Protein AF-A0A919QB75-F1 (afdb_monomer_lite)

Secondary structure (DSSP, 8-state):
-PPPP---SS-BS---GGGGG---EE--SSS-EEEEEETTTEEEEEEE-TT-EES-TT-TTT--TT---EEEE-SSS--TTS-B--

Sequence (86 aa):
MPGQNYLYYDSTPNLGGPGDEASSVFNDTEDAWVLYDDSGYRDRRYCIRSGQYIGDLHHPAWKFGDKISSVLRLNTRSCAGYPTFN

Organism: NCBI:txid1070424

Foldseek 3Di:
DPDDDDDDDAWDQFPPQVQQADQKDFACDQWKKKFDLHGRRDDAIAIDAHGDIDRGCCPPVRNRGRRGGIMHTDPHRDPPPGHHDD

Structure (mmCIF, N/CA/C/O backbone):
data_AF-A0A919QB75-F1
#
_entry.id   AF-A0A919QB75-F1
#
loop_
_atom_site.group_PDB
_atom_site.id
_atom_site.type_symbol
_atom_site.label_atom_id
_atom_site.label_alt_id
_atom_site.label_comp_id
_atom_site.label_asym_id
_atom_site.label_entity_id
_atom_site.label_seq_id
_atom_site.pdbx_PDB_ins_code
_atom_site.Cartn_x
_atom_site.Cartn_y
_atom_site.Cartn_z
_atom_site.occupancy
_atom_site.B_iso_or_equiv
_atom_site.auth_seq_id
_atom_site.auth_comp_id
_atom_site.auth_asym_id
_atom_site.auth_atom_id
_atom_site.pdbx_PDB_model_num
ATOM 1 N N . MET A 1 1 ? 22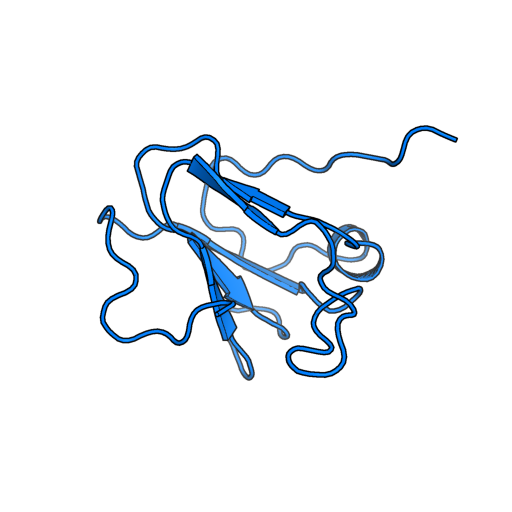.777 2.084 -10.214 1.00 38.59 1 MET A N 1
ATOM 2 C CA . MET A 1 1 ? 22.735 2.438 -8.781 1.00 38.59 1 MET A CA 1
ATOM 3 C C . MET A 1 1 ? 21.712 1.514 -8.146 1.00 38.59 1 MET A C 1
ATOM 5 O O . MET A 1 1 ? 20.615 1.464 -8.692 1.00 38.59 1 MET A O 1
ATOM 9 N N . PRO A 1 2 ? 22.037 0.719 -7.117 1.00 60.72 2 PRO A N 1
ATOM 10 C CA . PRO A 1 2 ? 20.982 0.055 -6.359 1.00 60.72 2 PRO A CA 1
ATOM 11 C C . PRO A 1 2 ? 20.117 1.145 -5.704 1.00 60.72 2 PRO A C 1
ATOM 13 O O . PRO A 1 2 ? 20.663 2.134 -5.214 1.00 60.72 2 PRO A O 1
ATOM 16 N N . GLY A 1 3 ? 18.791 1.021 -5.795 1.00 73.25 3 GLY A N 1
ATOM 17 C CA . GLY A 1 3 ? 17.857 1.981 -5.199 1.00 73.25 3 GLY A CA 1
ATOM 18 C C . GLY A 1 3 ? 17.922 1.968 -3.669 1.00 73.25 3 GLY A C 1
ATOM 19 O O . GLY A 1 3 ? 18.387 0.994 -3.072 1.00 73.25 3 GLY A O 1
ATOM 20 N N . GLN A 1 4 ? 17.475 3.052 -3.035 1.00 85.25 4 GLN A N 1
ATOM 21 C CA . GLN A 1 4 ? 17.338 3.112 -1.584 1.00 85.25 4 GLN A CA 1
ATOM 22 C C . GLN A 1 4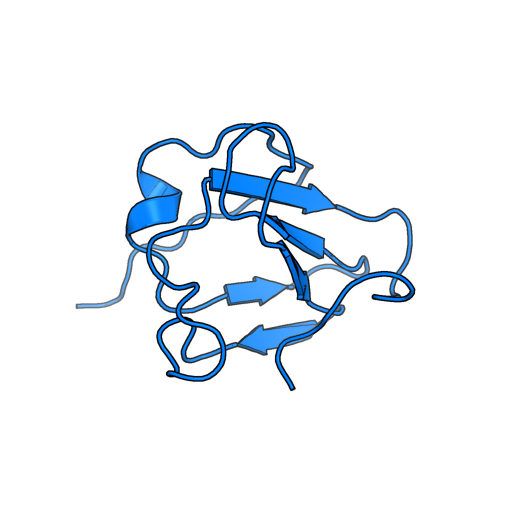 ? 16.053 2.398 -1.153 1.00 85.25 4 GLN A C 1
ATOM 24 O O . GLN A 1 4 ? 14.982 2.655 -1.694 1.00 85.25 4 GLN A O 1
ATOM 29 N N . ASN A 1 5 ? 16.165 1.505 -0.169 1.00 88.19 5 ASN A N 1
ATOM 30 C CA . ASN A 1 5 ? 15.017 0.803 0.398 1.00 88.19 5 ASN A CA 1
ATOM 31 C C . ASN A 1 5 ? 14.610 1.456 1.720 1.00 88.19 5 ASN A C 1
ATOM 33 O O . ASN A 1 5 ? 15.447 1.642 2.606 1.00 88.19 5 ASN A O 1
ATOM 37 N N . TYR A 1 6 ? 13.317 1.731 1.869 1.00 89.25 6 TYR A N 1
ATOM 38 C CA . TYR A 1 6 ? 12.715 2.208 3.111 1.00 89.25 6 TYR A CA 1
ATOM 39 C C . TYR A 1 6 ? 11.829 1.109 3.692 1.00 89.25 6 TYR A C 1
ATOM 41 O O . TYR A 1 6 ? 10.965 0.569 3.003 1.00 89.25 6 TYR A O 1
ATOM 49 N N . LEU A 1 7 ? 12.081 0.750 4.951 1.00 91.75 7 LEU A N 1
ATOM 50 C CA . LEU A 1 7 ? 11.390 -0.341 5.636 1.00 91.75 7 LEU A CA 1
ATOM 51 C C . LEU A 1 7 ? 10.423 0.223 6.674 1.00 91.75 7 LEU A C 1
ATOM 53 O O . LEU A 1 7 ? 10.804 1.066 7.487 1.00 91.75 7 LEU A O 1
ATOM 57 N N . TYR A 1 8 ? 9.199 -0.297 6.675 1.00 92.31 8 TYR A N 1
ATOM 58 C CA . TYR A 1 8 ? 8.152 0.053 7.628 1.00 92.31 8 TYR A CA 1
ATOM 59 C C . TYR A 1 8 ? 7.617 -1.223 8.277 1.00 92.31 8 TYR A C 1
ATOM 61 O O . TYR A 1 8 ? 7.249 -2.167 7.583 1.00 92.31 8 TYR A O 1
ATOM 69 N N . TYR A 1 9 ? 7.592 -1.249 9.611 1.00 92.69 9 TYR A N 1
ATOM 70 C CA . TYR A 1 9 ? 7.133 -2.405 10.397 1.00 92.69 9 TYR A CA 1
ATOM 71 C C . TYR A 1 9 ? 5.723 -2.209 10.969 1.00 92.69 9 TYR A C 1
ATOM 73 O O . TYR A 1 9 ? 5.014 -3.184 11.224 1.00 92.69 9 TYR A O 1
ATOM 81 N N . ASP A 1 10 ? 5.305 -0.947 11.098 1.00 94.69 10 ASP A N 1
ATOM 82 C CA . ASP A 1 10 ? 3.997 -0.532 11.594 1.00 94.69 10 ASP A CA 1
ATOM 83 C C . ASP A 1 10 ? 3.384 0.571 10.723 1.00 94.69 10 ASP A C 1
ATOM 85 O O . ASP A 1 10 ? 4.054 1.207 9.898 1.00 94.69 10 ASP A O 1
ATOM 89 N N . SER A 1 11 ? 2.086 0.803 10.925 1.00 96.50 11 SER A N 1
ATOM 90 C CA . SER A 1 11 ? 1.343 1.877 10.271 1.00 96.50 11 SER A CA 1
ATOM 91 C C . SER A 1 11 ? 2.009 3.228 10.515 1.00 96.50 11 SER A C 1
ATOM 93 O O . SER A 1 11 ? 2.198 3.649 11.657 1.00 96.50 11 SER A O 1
ATOM 95 N N . THR A 1 12 ? 2.337 3.923 9.432 1.00 95.94 12 THR A N 1
ATOM 96 C CA . THR A 1 12 ? 3.040 5.202 9.465 1.00 95.94 12 THR A CA 1
ATOM 97 C C . THR A 1 12 ? 2.181 6.257 8.765 1.00 95.94 12 THR A C 1
ATOM 99 O O . THR A 1 12 ? 2.002 6.188 7.546 1.00 95.94 12 THR A O 1
ATOM 102 N N . PRO A 1 13 ? 1.635 7.245 9.500 1.00 94.81 13 PRO A N 1
ATOM 103 C CA . PRO A 1 13 ? 0.700 8.224 8.944 1.00 94.81 13 PRO A CA 1
ATOM 104 C C . PRO A 1 13 ? 1.376 9.327 8.121 1.00 94.81 13 PRO A C 1
ATOM 106 O O . PRO A 1 13 ? 0.675 10.078 7.449 1.00 94.81 13 PRO A O 1
ATOM 109 N N . ASN A 1 14 ? 2.700 9.466 8.186 1.00 92.94 14 ASN A N 1
ATOM 110 C CA . ASN A 1 14 ? 3.457 10.430 7.394 1.00 92.94 14 ASN A CA 1
ATOM 111 C C . ASN A 1 14 ? 4.857 9.871 7.118 1.00 92.94 14 ASN A C 1
ATOM 113 O O . ASN A 1 14 ? 5.649 9.733 8.052 1.00 92.94 14 ASN A O 1
ATOM 117 N N . LEU A 1 15 ? 5.138 9.533 5.859 1.00 88.44 15 LEU A N 1
ATOM 118 C CA . LEU A 1 15 ? 6.451 9.039 5.446 1.00 88.44 15 LEU A CA 1
ATOM 119 C C . LEU A 1 15 ? 7.473 10.164 5.247 1.00 88.44 15 LEU A C 1
ATOM 121 O O . LEU A 1 15 ? 8.669 9.906 5.356 1.00 88.44 15 LEU A O 1
ATOM 125 N N . GLY A 1 16 ? 7.025 11.397 4.990 1.00 83.62 16 GLY A N 1
ATOM 126 C CA . GLY A 1 16 ? 7.876 12.478 4.495 1.00 83.62 16 GLY A CA 1
ATOM 127 C C . GLY A 1 16 ? 8.374 12.206 3.069 1.00 83.62 16 GLY A C 1
ATOM 128 O O . GLY A 1 16 ? 7.704 11.529 2.298 1.00 83.62 16 GLY A O 1
ATOM 129 N N . GLY A 1 17 ? 9.573 12.695 2.738 1.00 73.38 17 GLY A N 1
ATOM 130 C CA . GLY A 1 17 ? 10.160 12.584 1.390 1.00 73.38 17 GLY A CA 1
ATOM 131 C C . GLY A 1 17 ? 10.467 11.173 0.841 1.00 73.38 17 GLY A C 1
ATOM 132 O O . GLY A 1 17 ? 10.409 11.012 -0.370 1.00 73.38 17 GLY A O 1
ATOM 133 N N . PRO A 1 18 ? 10.749 10.127 1.650 1.00 72.50 18 PRO A N 1
ATOM 134 C CA . PRO A 1 18 ? 10.967 8.762 1.146 1.00 72.50 18 PRO A CA 1
ATOM 135 C C . PRO A 1 18 ? 9.850 8.190 0.262 1.00 72.50 18 PRO A C 1
ATOM 137 O O . PRO A 1 18 ? 10.093 7.324 -0.576 1.00 72.50 18 PRO A O 1
ATOM 140 N N . GLY A 1 19 ? 8.619 8.653 0.474 1.00 70.56 19 GLY A N 1
ATOM 141 C CA . GLY A 1 19 ? 7.447 8.264 -0.303 1.00 70.56 19 GLY A CA 1
ATOM 142 C C . GLY A 1 19 ? 7.443 8.751 -1.749 1.00 70.56 19 GLY A C 1
ATOM 143 O O . GLY A 1 19 ? 6.831 8.118 -2.615 1.00 70.56 19 GLY A O 1
ATOM 144 N N . ASP A 1 20 ? 8.159 9.848 -1.992 1.00 76.06 20 ASP A N 1
ATOM 145 C CA . ASP A 1 20 ? 8.192 10.590 -3.253 1.00 76.06 20 ASP A CA 1
ATOM 146 C C . ASP A 1 20 ? 9.224 10.027 -4.247 1.00 76.06 20 ASP A C 1
ATOM 148 O O . ASP A 1 20 ? 9.413 10.581 -5.323 1.00 76.06 20 ASP A O 1
ATOM 152 N N . GLU A 1 21 ? 9.888 8.920 -3.904 1.00 81.31 21 GLU A N 1
ATOM 153 C CA . GLU A 1 21 ? 10.911 8.270 -4.742 1.00 81.31 21 GLU A CA 1
ATOM 154 C C . GLU A 1 21 ? 10.609 6.779 -4.995 1.00 81.31 21 GLU A C 1
ATOM 156 O O . GLU A 1 21 ? 11.416 6.032 -5.567 1.00 81.31 21 GLU A O 1
ATOM 161 N N . ALA A 1 22 ? 9.461 6.298 -4.510 1.00 86.44 22 ALA A N 1
ATOM 162 C CA . ALA A 1 22 ? 9.118 4.886 -4.546 1.00 86.44 22 ALA A CA 1
ATOM 163 C C . ALA A 1 22 ? 8.715 4.441 -5.961 1.00 86.44 22 ALA A C 1
ATOM 165 O O . ALA A 1 22 ? 7.634 4.763 -6.450 1.00 86.44 22 ALA A O 1
ATOM 166 N N . SER A 1 23 ? 9.549 3.600 -6.573 1.00 90.06 23 SER A N 1
ATOM 167 C CA . SER A 1 23 ? 9.285 2.970 -7.878 1.00 90.06 23 SER A CA 1
ATOM 168 C C . SER A 1 23 ? 8.753 1.538 -7.776 1.00 90.06 23 SER A C 1
ATOM 170 O O . SER A 1 23 ? 8.106 1.045 -8.700 1.00 90.06 23 SER A O 1
ATOM 172 N N . SER A 1 24 ? 8.984 0.871 -6.642 1.00 92.00 24 SER A N 1
ATOM 173 C CA . SER A 1 24 ? 8.527 -0.494 -6.375 1.00 92.00 24 SER A CA 1
ATOM 174 C C . SER A 1 24 ? 8.201 -0.691 -4.896 1.00 92.00 24 SER A C 1
ATOM 176 O O . SER A 1 24 ? 8.624 0.090 -4.045 1.00 92.00 24 SER A O 1
ATOM 178 N N . VAL A 1 25 ? 7.441 -1.740 -4.585 1.00 93.50 25 VAL A N 1
ATOM 179 C CA . VAL A 1 25 ? 7.085 -2.098 -3.207 1.00 93.50 25 VAL A CA 1
ATOM 180 C C . VAL A 1 25 ? 6.992 -3.609 -3.053 1.00 93.50 25 VAL A C 1
ATOM 182 O O . VAL A 1 25 ? 6.510 -4.313 -3.941 1.00 93.50 25 VAL A O 1
ATOM 185 N N . PHE A 1 26 ? 7.434 -4.106 -1.903 1.00 95.31 26 PHE A N 1
ATOM 186 C CA . PHE A 1 26 ? 7.303 -5.499 -1.505 1.00 95.31 26 PHE A CA 1
ATOM 187 C C . PHE A 1 26 ? 6.692 -5.579 -0.109 1.00 95.31 26 PHE A C 1
ATOM 189 O O . PHE A 1 26 ? 7.117 -4.860 0.794 1.00 95.31 26 PHE A O 1
ATOM 196 N N . ASN A 1 27 ? 5.713 -6.462 0.069 1.00 95.75 27 ASN A N 1
ATOM 197 C CA . ASN A 1 27 ? 5.186 -6.794 1.385 1.00 95.75 27 ASN A CA 1
ATOM 198 C C . ASN A 1 27 ? 5.776 -8.119 1.876 1.00 95.75 27 ASN A C 1
ATOM 200 O O . ASN A 1 27 ? 5.295 -9.187 1.500 1.00 95.75 27 ASN A O 1
ATOM 204 N N . ASP A 1 28 ? 6.769 -8.031 2.758 1.00 95.12 28 ASP A N 1
ATOM 205 C CA . ASP A 1 28 ? 7.417 -9.191 3.387 1.00 95.12 28 ASP A CA 1
ATOM 206 C C . ASP A 1 28 ? 6.716 -9.661 4.678 1.00 95.12 28 ASP A C 1
ATOM 208 O O . ASP A 1 28 ? 7.266 -10.418 5.473 1.00 95.12 28 ASP A O 1
ATOM 212 N N . THR A 1 29 ? 5.502 -9.176 4.946 1.00 94.75 29 THR A N 1
ATOM 213 C CA . THR A 1 29 ? 4.754 -9.513 6.165 1.00 94.75 29 THR A CA 1
ATOM 214 C C . THR A 1 29 ? 3.581 -10.441 5.868 1.00 94.75 29 THR A C 1
ATOM 216 O O . THR A 1 29 ? 3.133 -10.565 4.727 1.00 94.75 29 THR A O 1
ATOM 219 N N . GLU A 1 30 ? 3.054 -11.101 6.903 1.00 95.31 30 GLU A N 1
ATOM 220 C CA . GLU A 1 30 ? 1.845 -11.930 6.780 1.00 95.31 30 GLU A CA 1
ATOM 221 C C . GLU A 1 30 ? 0.572 -11.106 6.559 1.00 95.31 30 GLU A C 1
ATOM 223 O O . GLU A 1 30 ? -0.399 -11.596 5.981 1.00 95.31 30 GLU A O 1
ATOM 228 N N . ASP A 1 31 ? 0.573 -9.864 7.030 1.00 96.75 31 ASP A N 1
ATOM 229 C CA . ASP A 1 31 ? -0.564 -8.963 6.957 1.00 96.75 31 ASP A CA 1
ATOM 230 C C . ASP A 1 31 ? -0.598 -8.224 5.621 1.00 96.75 31 ASP A C 1
ATOM 232 O O . ASP A 1 31 ? 0.430 -7.956 5.002 1.00 96.75 31 ASP A O 1
ATOM 236 N N . ALA A 1 32 ? -1.792 -7.872 5.158 1.00 97.06 32 ALA A N 1
ATOM 237 C CA . ALA A 1 32 ? -1.942 -6.973 4.026 1.00 97.06 32 ALA A CA 1
ATOM 238 C C . ALA A 1 32 ? -1.651 -5.527 4.451 1.00 97.06 32 ALA A C 1
ATOM 240 O O . ALA A 1 32 ? -1.886 -5.129 5.593 1.00 97.06 32 ALA A O 1
ATOM 241 N N . TRP A 1 33 ? -1.171 -4.726 3.506 1.00 97.69 33 TRP A N 1
ATOM 242 C CA . TRP A 1 33 ? -0.868 -3.313 3.719 1.00 97.69 33 TRP A CA 1
ATOM 243 C C . TRP A 1 33 ? -1.610 -2.452 2.719 1.00 97.69 33 TRP A C 1
ATOM 245 O O . TRP A 1 33 ? -1.873 -2.883 1.601 1.00 97.69 33 TRP A O 1
ATOM 255 N N . VAL A 1 34 ? -1.914 -1.219 3.104 1.00 97.12 34 VAL A N 1
ATOM 256 C CA . VAL A 1 34 ? -2.498 -0.213 2.221 1.00 97.12 34 VAL A CA 1
ATOM 257 C C . VAL A 1 34 ? -1.543 0.962 2.113 1.00 97.12 34 VAL A C 1
ATOM 259 O O . VAL A 1 34 ? -1.140 1.544 3.119 1.00 97.12 34 VAL A O 1
ATOM 262 N N . LEU A 1 35 ? -1.196 1.302 0.881 1.00 95.62 35 LEU A N 1
ATOM 263 C CA . LEU A 1 35 ? -0.400 2.467 0.531 1.00 95.62 35 LEU A CA 1
ATOM 264 C C . LEU A 1 35 ? -1.355 3.606 0.188 1.00 95.62 35 LEU A C 1
ATOM 266 O O . LEU A 1 35 ? -2.329 3.375 -0.531 1.00 95.62 35 LEU A O 1
ATOM 270 N N . TYR A 1 36 ? -1.079 4.807 0.681 1.00 95.56 36 TYR A N 1
ATOM 271 C CA . TYR A 1 36 ? -1.907 5.993 0.477 1.00 95.56 36 TYR A CA 1
ATOM 272 C C . TYR A 1 36 ? -1.106 7.124 -0.160 1.00 95.56 36 TYR A C 1
ATOM 274 O O . TYR A 1 36 ? 0.054 7.330 0.195 1.00 95.56 36 TYR A O 1
ATOM 282 N N . ASP A 1 37 ? -1.763 7.848 -1.065 1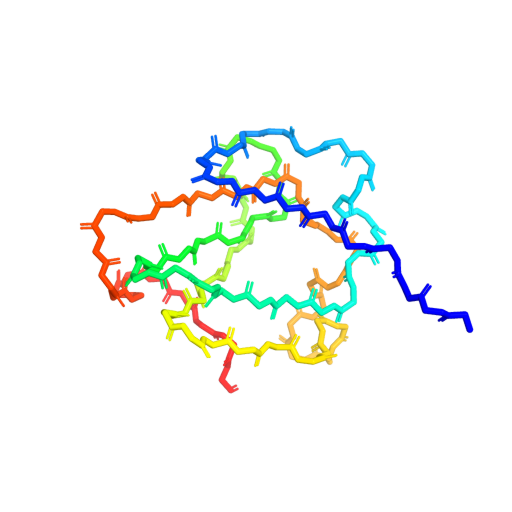.00 93.31 37 ASP A N 1
ATOM 283 C CA . ASP A 1 37 ? -1.221 9.026 -1.755 1.00 93.31 37 ASP A CA 1
ATOM 284 C C . ASP A 1 37 ? -0.955 10.156 -0.746 1.00 93.31 37 ASP A C 1
ATOM 286 O O . ASP A 1 37 ? 0.121 10.736 -0.687 1.00 93.31 37 ASP A O 1
ATOM 290 N N . ASP A 1 38 ? -1.917 10.389 0.153 1.00 92.69 38 ASP A N 1
ATOM 291 C CA . ASP A 1 38 ? -1.844 11.456 1.146 1.00 92.69 38 ASP A CA 1
ATOM 292 C C . ASP A 1 38 ? -1.527 10.945 2.554 1.00 92.69 38 ASP A C 1
ATOM 294 O O . ASP A 1 38 ? -1.859 9.823 2.963 1.00 92.69 38 ASP A O 1
ATOM 298 N N . SER A 1 39 ? -0.911 11.829 3.339 1.00 91.56 39 SER A N 1
ATOM 299 C CA . SER A 1 39 ? -0.688 11.605 4.766 1.00 91.56 39 SER A CA 1
ATOM 300 C C . SER A 1 39 ? -2.007 11.417 5.530 1.00 91.56 39 SER A C 1
ATOM 302 O O . SER A 1 39 ? -3.071 11.932 5.170 1.00 91.56 39 SER A O 1
ATOM 304 N N . GLY A 1 40 ? -1.945 10.653 6.618 1.00 94.25 40 GLY A N 1
ATOM 305 C CA . GLY A 1 40 ? -3.106 10.341 7.447 1.00 94.25 40 GLY A CA 1
ATOM 306 C C . GLY A 1 40 ? -4.110 9.394 6.784 1.00 94.25 40 GLY A C 1
ATOM 307 O O . GLY A 1 40 ? -5.291 9.454 7.129 1.00 94.25 40 GLY A O 1
ATOM 308 N N . TYR A 1 41 ? -3.648 8.532 5.870 1.00 95.25 41 TYR A N 1
ATOM 309 C CA . TYR A 1 41 ? -4.430 7.470 5.227 1.00 95.25 41 TYR A CA 1
ATOM 310 C C . TYR A 1 41 ? -5.559 7.993 4.329 1.00 95.25 41 TYR A C 1
ATOM 312 O O . TYR A 1 41 ? -6.716 7.568 4.436 1.00 95.25 41 TYR A O 1
ATOM 320 N N . ARG A 1 42 ? -5.241 8.956 3.458 1.00 93.88 42 ARG A N 1
ATOM 321 C CA . ARG A 1 42 ? -6.234 9.695 2.665 1.00 93.88 42 ARG A CA 1
ATOM 322 C C . ARG A 1 42 ? -6.061 9.527 1.162 1.00 93.88 42 ARG A C 1
ATOM 324 O O . ARG A 1 42 ? -5.058 9.020 0.676 1.00 93.88 42 ARG A O 1
ATOM 331 N N . ASP A 1 43 ? -7.110 9.9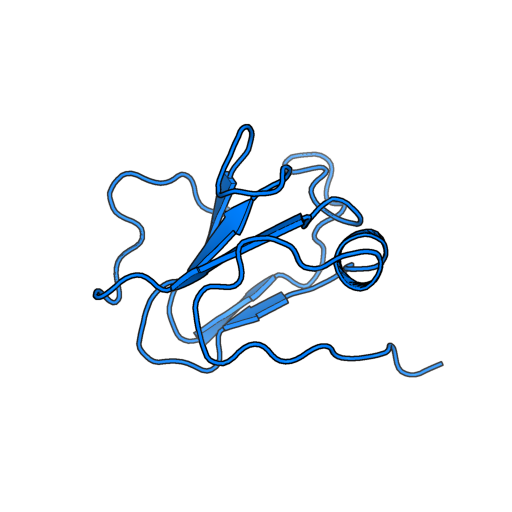66 0.471 1.00 92.44 43 ASP A N 1
ATOM 332 C CA . ASP A 1 43 ? -7.227 10.007 -0.981 1.00 92.44 43 ASP A CA 1
ATOM 333 C C . ASP A 1 43 ? -7.067 8.625 -1.642 1.00 92.44 43 ASP A C 1
ATOM 335 O O . ASP A 1 43 ? -7.737 7.651 -1.245 1.00 92.44 43 ASP A O 1
ATOM 339 N N . ARG A 1 44 ? -6.234 8.541 -2.678 1.00 94.25 44 ARG A N 1
ATOM 340 C CA . ARG A 1 44 ? -6.016 7.343 -3.466 1.00 94.25 44 ARG A CA 1
ATOM 341 C C . ARG A 1 44 ? -5.197 6.339 -2.674 1.00 94.25 44 ARG A C 1
ATOM 343 O O . ARG A 1 44 ? -4.242 6.672 -1.980 1.00 94.25 44 ARG A O 1
ATOM 350 N N . ARG A 1 45 ? -5.605 5.080 -2.776 1.00 95.94 45 ARG A N 1
ATOM 351 C CA . ARG A 1 45 ? -5.067 4.003 -1.957 1.00 95.94 45 ARG A CA 1
ATOM 352 C C . ARG A 1 45 ? -5.059 2.700 -2.711 1.00 95.94 45 ARG A C 1
ATOM 354 O O . ARG A 1 45 ? -6.000 2.448 -3.456 1.00 95.94 45 ARG A O 1
ATOM 361 N N . TYR A 1 46 ? -4.058 1.874 -2.457 1.00 96.38 46 TYR A N 1
ATOM 362 C CA . TYR A 1 46 ? -3.973 0.528 -3.006 1.00 96.38 46 TYR A CA 1
ATOM 363 C C . TYR A 1 46 ? -3.477 -0.442 -1.951 1.00 96.38 46 TYR A C 1
ATOM 365 O O . TYR A 1 46 ? -2.561 -0.139 -1.188 1.00 96.38 46 TYR A O 1
ATOM 373 N N . CYS A 1 47 ? -4.089 -1.617 -1.920 1.00 96.88 47 CYS A N 1
ATOM 374 C CA . CYS A 1 47 ? -3.693 -2.683 -1.028 1.00 96.88 47 CYS A CA 1
ATOM 375 C C . CYS A 1 47 ? -2.706 -3.642 -1.698 1.00 96.88 47 CYS A C 1
ATOM 377 O O . CYS A 1 47 ? -2.875 -4.017 -2.863 1.00 96.88 47 CYS A O 1
ATOM 379 N N . ILE A 1 48 ? -1.705 -4.058 -0.928 1.00 96.38 48 ILE A N 1
ATOM 380 C CA . ILE A 1 48 ? -0.719 -5.076 -1.274 1.00 96.38 48 ILE A CA 1
ATOM 381 C C . ILE A 1 48 ? -0.881 -6.269 -0.327 1.00 96.38 48 ILE A C 1
ATOM 383 O O . ILE A 1 48 ? -0.908 -6.131 0.899 1.00 96.38 48 ILE A O 1
ATOM 387 N N . ARG A 1 49 ? -1.029 -7.465 -0.895 1.00 95.94 49 ARG A N 1
ATOM 388 C CA . ARG A 1 49 ? -1.185 -8.711 -0.131 1.00 95.94 49 ARG A CA 1
ATOM 389 C C . ARG A 1 49 ? 0.150 -9.171 0.443 1.00 95.94 49 ARG A C 1
ATOM 391 O O . ARG A 1 49 ? 1.205 -8.729 -0.005 1.00 95.94 49 ARG A O 1
ATOM 398 N N . SER A 1 50 ? 0.092 -10.084 1.408 1.00 95.19 50 SER A N 1
ATOM 399 C CA . SER A 1 50 ? 1.279 -10.780 1.914 1.00 95.19 50 SER A CA 1
ATOM 400 C C . SER A 1 50 ? 2.072 -11.424 0.774 1.00 95.19 50 SER A C 1
ATOM 402 O O . SER A 1 50 ? 1.487 -12.081 -0.093 1.00 95.19 50 SER A O 1
ATOM 404 N N . GLY A 1 51 ? 3.385 -11.194 0.751 1.00 94.06 51 GLY A N 1
ATOM 405 C CA . GLY A 1 51 ? 4.302 -11.700 -0.270 1.00 94.06 51 GLY A CA 1
ATOM 406 C C . GLY A 1 51 ? 4.154 -11.052 -1.650 1.00 94.06 51 GLY A C 1
ATOM 407 O O . GLY A 1 51 ? 4.793 -11.501 -2.601 1.00 94.06 51 GLY A O 1
ATOM 408 N N . GLN A 1 52 ? 3.313 -10.024 -1.807 1.00 95.00 52 GLN A N 1
ATOM 409 C CA . GLN A 1 52 ? 3.118 -9.366 -3.096 1.00 95.00 52 GLN A CA 1
ATOM 410 C C . GLN A 1 52 ? 4.247 -8.370 -3.380 1.00 95.00 52 GLN A C 1
ATOM 412 O O . GLN A 1 52 ? 4.574 -7.525 -2.545 1.00 95.00 52 GLN A O 1
ATOM 417 N N . TYR A 1 53 ? 4.793 -8.446 -4.595 1.00 94.81 53 TYR A N 1
ATOM 418 C CA . TYR A 1 53 ? 5.760 -7.496 -5.135 1.00 94.81 53 TYR A CA 1
ATOM 419 C C . TYR A 1 53 ? 5.150 -6.723 -6.305 1.00 94.81 53 TYR A C 1
ATOM 421 O O . TYR A 1 53 ? 4.620 -7.328 -7.238 1.00 94.81 53 TYR A O 1
ATOM 429 N N . ILE A 1 54 ? 5.250 -5.395 -6.268 1.00 94.12 54 ILE A N 1
ATOM 430 C CA . ILE A 1 54 ? 4.910 -4.507 -7.381 1.00 94.12 54 ILE A CA 1
ATOM 431 C C . ILE A 1 54 ? 6.206 -3.871 -7.872 1.00 94.12 54 ILE A C 1
ATOM 433 O O . ILE A 1 54 ? 6.793 -3.047 -7.175 1.00 94.12 54 ILE A O 1
ATOM 437 N N . GLY A 1 55 ? 6.653 -4.273 -9.062 1.00 92.12 55 GLY A N 1
ATOM 438 C CA . GLY A 1 55 ? 7.926 -3.820 -9.629 1.00 92.12 55 GLY A CA 1
ATOM 439 C C . GLY A 1 55 ? 7.881 -2.460 -10.327 1.00 92.12 55 GLY A C 1
ATOM 440 O O . GLY A 1 55 ? 8.931 -1.854 -10.503 1.00 92.12 55 GLY A O 1
ATOM 441 N N . ASP A 1 56 ? 6.691 -1.990 -10.714 1.00 91.62 56 ASP A N 1
ATOM 442 C CA . ASP A 1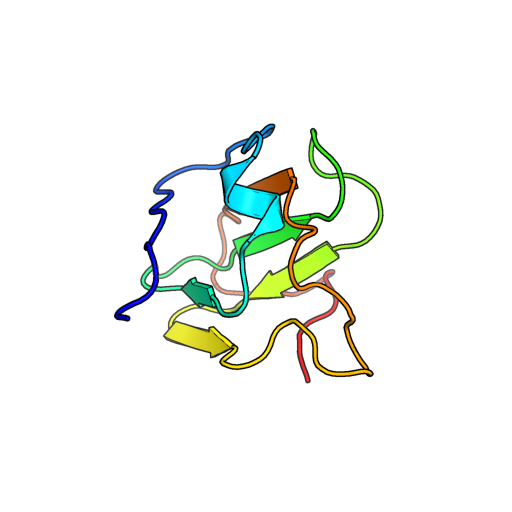 56 ? 6.499 -0.691 -11.367 1.00 91.62 56 ASP A CA 1
ATOM 443 C C . ASP A 1 56 ? 5.237 0.008 -10.839 1.00 91.62 56 ASP A C 1
ATOM 445 O O . ASP A 1 56 ? 4.109 -0.269 -11.260 1.00 91.62 56 ASP A O 1
ATOM 449 N N . LEU A 1 57 ? 5.433 0.930 -9.897 1.00 91.75 57 LEU A N 1
ATOM 450 C CA . LEU A 1 57 ? 4.373 1.783 -9.354 1.00 91.75 57 LEU A CA 1
ATOM 451 C C . LEU A 1 57 ? 4.007 2.952 -10.286 1.00 91.75 57 LEU A C 1
ATOM 453 O O . LEU A 1 57 ? 2.929 3.542 -10.143 1.00 91.75 57 LEU A O 1
ATOM 457 N N . HIS A 1 58 ? 4.853 3.287 -11.262 1.00 91.25 58 HIS A N 1
ATOM 458 C CA . HIS A 1 58 ? 4.596 4.356 -12.233 1.00 91.25 58 HIS A CA 1
ATOM 459 C C . HIS A 1 58 ? 3.711 3.910 -13.390 1.00 91.25 58 HIS A C 1
ATOM 461 O O . HIS A 1 58 ? 3.283 4.756 -14.182 1.00 91.25 58 HIS A O 1
ATOM 467 N N . HIS A 1 59 ? 3.410 2.611 -13.478 1.00 89.50 59 HIS A N 1
ATOM 468 C CA . HIS A 1 59 ? 2.592 2.047 -14.537 1.00 89.50 59 HIS A CA 1
ATOM 469 C C . HIS A 1 59 ? 1.328 2.903 -14.781 1.00 89.50 59 HIS A C 1
ATOM 471 O O . HIS A 1 59 ? 0.648 3.285 -13.818 1.00 89.50 59 HIS A O 1
ATOM 477 N N . PRO A 1 60 ? 0.960 3.206 -16.045 1.00 87.94 60 PRO A N 1
ATOM 478 C CA . PRO A 1 60 ? -0.091 4.176 -16.370 1.00 87.94 60 PRO A CA 1
ATOM 479 C C . PRO A 1 60 ? -1.468 3.903 -15.756 1.00 87.94 60 PRO A C 1
ATOM 481 O O . PRO A 1 60 ? -2.259 4.837 -15.618 1.00 87.94 60 PRO A O 1
ATOM 484 N N . ALA A 1 61 ? -1.752 2.648 -15.399 1.00 87.12 61 ALA A N 1
ATOM 485 C CA . ALA A 1 61 ? -2.981 2.252 -14.713 1.00 87.12 61 ALA A CA 1
ATOM 486 C C . ALA A 1 61 ? -3.058 2.772 -13.264 1.00 87.12 61 ALA A C 1
ATOM 488 O O . ALA A 1 61 ? -4.149 3.053 -12.773 1.00 87.12 61 ALA A O 1
ATOM 489 N N . TRP A 1 62 ? -1.909 2.926 -12.596 1.00 87.19 62 TRP A N 1
ATOM 490 C CA . TRP A 1 62 ? -1.822 3.278 -11.175 1.00 87.19 62 TRP A CA 1
ATOM 491 C C . TRP A 1 62 ? -1.281 4.685 -10.975 1.00 87.19 62 TRP A C 1
ATOM 493 O O . TRP A 1 62 ? -1.831 5.422 -10.164 1.00 87.19 62 TRP A O 1
ATOM 503 N N . LYS A 1 63 ? -0.224 5.074 -11.708 1.00 89.19 63 LYS A N 1
ATOM 504 C CA . LYS A 1 63 ? 0.501 6.351 -11.535 1.00 89.19 63 LYS A CA 1
ATOM 505 C C . LYS A 1 63 ? 0.704 6.683 -10.053 1.00 89.19 63 LYS A C 1
ATO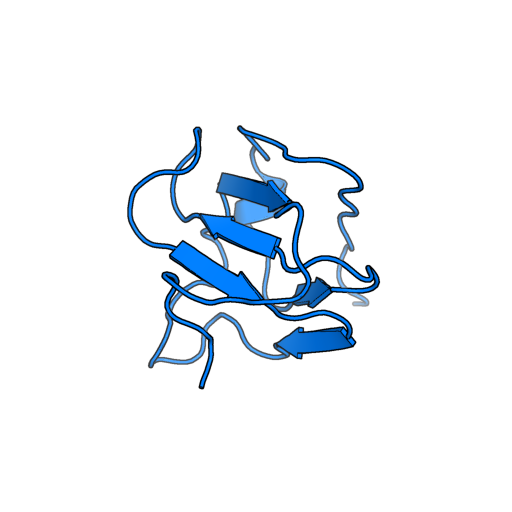M 507 O O . LYS A 1 63 ? 0.298 7.755 -9.594 1.00 89.19 63 LYS A O 1
ATOM 512 N N . PHE A 1 64 ? 1.182 5.697 -9.304 1.00 89.75 64 PHE A N 1
ATOM 513 C CA . PHE A 1 64 ? 1.235 5.712 -7.844 1.00 89.75 64 PHE A CA 1
ATOM 514 C C . PHE A 1 64 ? 2.670 5.769 -7.312 1.00 89.75 64 PHE A C 1
ATOM 516 O O . PHE A 1 64 ? 2.872 5.983 -6.122 1.00 89.75 64 PHE A O 1
ATOM 523 N N . GLY A 1 65 ? 3.659 5.599 -8.190 1.00 82.25 65 GLY A N 1
ATOM 524 C CA . GLY A 1 65 ? 5.045 5.896 -7.857 1.00 82.25 65 GLY A CA 1
ATOM 525 C C . GLY A 1 65 ? 5.204 7.375 -7.512 1.00 82.25 65 GLY A C 1
ATOM 526 O O . GLY A 1 65 ? 4.468 8.213 -8.043 1.00 82.25 65 GLY A O 1
ATOM 527 N N . ASP A 1 66 ? 6.134 7.659 -6.607 1.00 85.12 66 ASP A N 1
ATOM 528 C CA . ASP A 1 66 ? 6.468 9.000 -6.098 1.00 85.12 66 ASP A CA 1
ATOM 529 C C . ASP A 1 66 ? 5.338 9.722 -5.357 1.00 85.12 66 ASP A C 1
ATOM 531 O O . ASP A 1 66 ? 5.228 10.948 -5.385 1.00 85.12 66 ASP A O 1
ATOM 535 N N . LYS A 1 67 ? 4.426 8.959 -4.760 1.00 88.88 67 LYS A N 1
ATOM 536 C CA . LYS A 1 67 ? 3.223 9.512 -4.137 1.00 88.88 67 LYS A CA 1
ATOM 537 C C . LYS A 1 67 ? 2.908 8.923 -2.780 1.00 88.88 67 LYS A C 1
ATOM 539 O O . LYS A 1 67 ? 1.889 9.250 -2.204 1.00 88.88 67 LYS A O 1
ATOM 544 N N . ILE A 1 68 ? 3.715 8.008 -2.259 1.00 92.69 68 ILE A N 1
ATOM 545 C CA . ILE A 1 68 ? 3.306 7.253 -1.075 1.00 92.69 68 ILE A CA 1
ATOM 546 C C . ILE A 1 68 ? 3.540 8.096 0.179 1.00 92.69 68 ILE A C 1
ATOM 548 O O . ILE A 1 68 ? 4.611 8.043 0.762 1.00 92.69 68 ILE A O 1
ATOM 552 N N . SER A 1 69 ? 2.539 8.816 0.674 1.00 93.69 69 SER A N 1
ATOM 553 C CA . SER A 1 69 ? 2.715 9.646 1.877 1.00 93.69 69 SER A CA 1
ATOM 554 C C . SER A 1 69 ? 2.353 8.940 3.183 1.00 93.69 69 SER A C 1
ATOM 556 O O . SER A 1 69 ? 2.729 9.413 4.260 1.00 93.69 69 SER A O 1
ATOM 558 N N . SER A 1 70 ? 1.616 7.825 3.141 1.00 95.12 70 SER A N 1
ATOM 559 C CA . SER A 1 70 ? 1.349 7.015 4.337 1.00 95.12 70 SER A CA 1
ATOM 560 C C . SER A 1 70 ? 1.104 5.537 4.035 1.00 95.12 70 SER A C 1
ATOM 562 O O . SER A 1 70 ? 0.666 5.163 2.947 1.00 95.12 70 SER A O 1
ATOM 564 N N . VAL A 1 71 ? 1.392 4.684 5.021 1.00 95.75 71 VAL A N 1
ATOM 565 C CA . VAL A 1 71 ? 1.202 3.228 4.934 1.00 95.75 71 VAL A CA 1
ATOM 566 C C . VAL A 1 71 ? 0.431 2.720 6.139 1.00 95.75 71 VAL A C 1
ATOM 568 O O . VAL A 1 71 ? 0.730 3.077 7.276 1.00 95.75 71 VAL A O 1
ATOM 571 N N . LEU A 1 72 ? -0.561 1.874 5.897 1.00 97.00 72 LEU A N 1
ATOM 572 C CA . LEU A 1 72 ? -1.404 1.283 6.928 1.00 97.00 72 LEU A CA 1
ATOM 573 C C . LEU A 1 72 ? -1.258 -0.233 6.894 1.00 97.00 72 LEU A C 1
ATOM 575 O O . LEU A 1 72 ? -1.565 -0.861 5.880 1.00 97.00 72 LEU A O 1
ATOM 579 N N . ARG A 1 73 ? -0.854 -0.821 8.015 1.00 96.69 73 ARG A N 1
ATOM 580 C CA . ARG A 1 73 ? -0.906 -2.267 8.211 1.00 96.69 73 ARG A CA 1
ATOM 581 C C . ARG A 1 73 ? -2.332 -2.677 8.553 1.00 96.69 73 ARG A C 1
ATOM 583 O O . ARG A 1 73 ? -2.956 -2.090 9.438 1.00 96.69 73 ARG A O 1
ATOM 590 N N . LEU A 1 74 ? -2.856 -3.680 7.858 1.00 95.06 74 LEU A N 1
ATOM 591 C CA . LEU A 1 74 ? -4.142 -4.285 8.188 1.00 95.06 74 LEU A CA 1
ATOM 592 C C . LEU A 1 74 ? -3.929 -5.422 9.190 1.00 95.06 74 LEU A C 1
ATOM 594 O O . LEU A 1 74 ? -2.935 -6.124 9.128 1.00 95.06 74 LEU A O 1
ATOM 598 N N . ASN A 1 75 ? -4.903 -5.683 10.061 1.00 91.62 75 ASN A N 1
ATOM 599 C CA . ASN A 1 75 ? -4.866 -6.850 10.960 1.00 91.62 75 ASN A CA 1
ATOM 600 C C . ASN A 1 75 ? -5.363 -8.135 10.264 1.00 91.62 75 ASN A C 1
ATOM 602 O O . ASN A 1 75 ? -5.959 -9.009 10.894 1.00 91.62 75 ASN A O 1
ATOM 606 N N . THR A 1 76 ? -5.242 -8.204 8.935 1.00 92.44 76 THR A N 1
ATOM 607 C CA . THR A 1 76 ? -5.718 -9.323 8.117 1.00 92.44 76 THR A CA 1
ATOM 608 C C . THR A 1 76 ? -4.792 -9.522 6.926 1.00 92.44 76 THR A C 1
ATOM 610 O O . THR A 1 76 ? -4.219 -8.561 6.421 1.00 92.44 76 THR A O 1
ATOM 613 N N . ARG A 1 77 ? -4.748 -10.741 6.380 1.00 93.00 77 ARG A N 1
ATOM 614 C CA . ARG A 1 77 ? -4.012 -11.049 5.139 1.00 93.00 77 ARG A CA 1
ATOM 615 C C . ARG A 1 77 ? -4.723 -10.585 3.856 1.00 93.00 77 ARG A C 1
ATOM 617 O O . ARG A 1 77 ? -4.228 -10.812 2.753 1.00 93.00 77 ARG A O 1
ATOM 624 N N . SER A 1 78 ? -5.925 -10.018 3.979 1.00 92.31 78 SER A N 1
ATOM 625 C CA . SER A 1 78 ? -6.832 -9.744 2.864 1.00 92.31 78 SER A CA 1
ATOM 626 C C . SER A 1 78 ? -6.860 -8.265 2.495 1.00 92.31 78 SER A C 1
ATOM 628 O O . SER A 1 78 ? -6.865 -7.396 3.360 1.00 92.31 78 SER A O 1
ATOM 630 N N . CYS A 1 79 ? -6.986 -7.996 1.196 1.00 94.81 79 CYS A N 1
ATOM 631 C CA . CYS A 1 79 ? -7.254 -6.664 0.650 1.00 94.81 79 CYS A CA 1
ATOM 632 C C . CYS A 1 79 ? -8.753 -6.374 0.463 1.00 94.81 79 CYS A C 1
ATOM 634 O O . CYS A 1 79 ? -9.122 -5.471 -0.285 1.00 94.81 79 CYS A O 1
ATOM 636 N N . ALA A 1 80 ? -9.640 -7.156 1.086 1.00 91.50 80 ALA A N 1
ATOM 637 C CA . ALA A 1 80 ? -11.081 -6.949 0.973 1.00 91.50 80 ALA A CA 1
ATOM 638 C C . ALA A 1 80 ? -11.468 -5.516 1.384 1.00 91.50 80 ALA A C 1
ATOM 640 O O . ALA A 1 80 ? -11.100 -5.049 2.458 1.00 91.50 80 ALA A O 1
ATOM 641 N N . GLY A 1 81 ? -12.212 -4.823 0.517 1.00 91.50 81 GLY A N 1
ATOM 642 C CA . GLY A 1 81 ? -12.605 -3.424 0.728 1.00 91.50 81 GLY A CA 1
ATOM 643 C C . GLY A 1 81 ? -11.615 -2.382 0.195 1.00 91.50 81 GLY A C 1
ATOM 644 O O . GLY A 1 81 ? -11.915 -1.190 0.250 1.00 91.50 81 GLY A O 1
ATOM 645 N N . TYR A 1 82 ? -10.483 -2.806 -0.375 1.00 93.88 82 TYR A N 1
ATOM 646 C CA . TYR A 1 82 ? -9.487 -1.926 -0.984 1.00 93.88 82 TYR A CA 1
ATOM 647 C C . TYR A 1 82 ? -9.186 -2.346 -2.429 1.00 93.88 82 TYR A C 1
ATOM 649 O O . TYR A 1 82 ? -9.152 -3.543 -2.726 1.00 93.88 82 TYR A O 1
ATOM 657 N N . PRO A 1 83 ? -8.950 -1.391 -3.344 1.00 94.94 83 PRO A N 1
ATOM 658 C CA . PRO A 1 83 ? -8.460 -1.727 -4.675 1.00 94.94 83 PRO A CA 1
ATOM 659 C C . PRO A 1 83 ? -7.020 -2.257 -4.582 1.00 94.94 83 PRO A C 1
ATOM 661 O O . PRO A 1 83 ? -6.258 -1.866 -3.698 1.00 94.94 83 PRO A O 1
ATOM 664 N N . THR A 1 84 ? -6.643 -3.151 -5.493 1.00 93.06 84 THR A N 1
ATOM 665 C CA . THR A 1 84 ? -5.295 -3.736 -5.587 1.00 93.06 84 THR A CA 1
ATOM 666 C C . THR A 1 84 ? -4.653 -3.377 -6.924 1.00 93.06 84 THR A C 1
ATOM 668 O O . THR A 1 84 ? -5.348 -3.000 -7.866 1.00 93.06 84 THR A O 1
ATOM 671 N N . PHE A 1 85 ? -3.330 -3.500 -7.010 1.00 87.12 85 PHE A N 1
ATOM 672 C CA . PHE A 1 85 ? -2.599 -3.421 -8.276 1.00 87.12 85 PHE A CA 1
ATOM 673 C C . PHE A 1 85 ? -2.847 -4.720 -9.072 1.00 87.12 85 PHE A C 1
ATOM 675 O O . PHE A 1 85 ? -2.288 -5.754 -8.700 1.00 87.12 85 PHE A O 1
ATOM 682 N N . ASN A 1 86 ? -3.715 -4.688 -10.095 1.00 77.81 86 ASN A N 1
ATOM 683 C CA . ASN A 1 86 ? -4.154 -5.860 -10.883 1.00 77.81 86 ASN A CA 1
ATOM 684 C C . ASN A 1 86 ? -3.958 -5.707 -12.393 1.00 77.81 86 ASN A C 1
ATOM 686 O O . ASN A 1 86 ? -4.348 -4.657 -12.937 1.00 77.81 86 ASN A O 1
#

Radius of gyration: 11.69 Å; chains: 1; bounding box: 35×24×28 Å

pLDDT: mean 90.31, std 8.79, range [38.59, 97.69]

InterPro domains:
  IPR011024 Gamma-crystallin-like [SSF49695] (3-74)